Protein AF-A0A2D1QG29-F1 (afdb_monomer_lite)

Organism: NCBI:txid1324960

Radius of gyration: 23.55 Å; chains: 1; bounding box: 42×26×68 Å

Secondary structure (DSSP, 8-state):
-PPPTTS-SEEE----S-SHHHHHHHHHHHHHHHHHHHHHSTT-TT--PPPHHHH--GGGSSS--EEEPPHHHHHHHHHHHS--TT--HHHHHHHHHHHHHHHHT-

Structure (mmCIF, N/CA/C/O backbone):
data_AF-A0A2D1QG29-F1
#
_entry.id   AF-A0A2D1QG29-F1
#
loop_
_atom_site.group_PDB
_atom_site.id
_atom_site.type_symbol
_atom_site.label_atom_id
_atom_site.label_alt_id
_atom_site.label_comp_id
_atom_site.label_asym_id
_atom_site.label_entity_id
_atom_site.label_seq_id
_atom_site.pdbx_PDB_ins_code
_atom_site.Cartn_x
_atom_site.Cartn_y
_atom_site.Cartn_z
_atom_site.occupancy
_atom_site.B_iso_or_equiv
_atom_site.auth_seq_id
_atom_site.auth_comp_id
_atom_site.auth_asym_id
_atom_site.auth_atom_id
_atom_site.pdbx_PDB_model_num
ATOM 1 N N . MET A 1 1 ? 6.724 4.896 19.944 1.00 35.44 1 MET A N 1
ATOM 2 C CA . MET A 1 1 ? 5.938 5.469 18.823 1.00 35.44 1 MET A CA 1
ATOM 3 C C . MET A 1 1 ? 4.455 5.187 19.042 1.00 35.44 1 MET A C 1
ATOM 5 O O . MET A 1 1 ? 4.017 4.064 18.814 1.00 35.44 1 MET A O 1
ATOM 9 N N . SER A 1 2 ? 3.679 6.159 19.530 1.00 39.72 2 SER A N 1
ATOM 10 C CA . SER A 1 2 ? 2.227 5.988 19.657 1.00 39.72 2 SER A CA 1
ATOM 11 C C . SER A 1 2 ? 1.596 5.987 18.260 1.00 39.72 2 SER A C 1
ATOM 13 O O . SER A 1 2 ? 1.854 6.856 17.427 1.00 39.72 2 SER A O 1
ATOM 15 N N . ARG A 1 3 ? 0.813 4.951 17.945 1.00 52.50 3 ARG A N 1
ATOM 16 C CA . ARG A 1 3 ? 0.109 4.873 16.662 1.00 52.50 3 ARG A CA 1
ATOM 17 C C . ARG A 1 3 ? -0.992 5.936 16.647 1.00 52.50 3 ARG A C 1
ATOM 19 O O . ARG A 1 3 ? -1.805 5.998 17.564 1.00 52.50 3 ARG A O 1
ATOM 26 N N . SER A 1 4 ? -1.010 6.774 15.611 1.00 60.97 4 SER A N 1
ATOM 27 C CA . SER A 1 4 ? -2.069 7.768 15.406 1.00 60.97 4 SER A CA 1
ATOM 28 C C . SER A 1 4 ? -3.444 7.094 15.387 1.00 60.97 4 SER A C 1
ATOM 30 O O . SER A 1 4 ? -3.683 6.210 14.564 1.00 60.97 4 SER A O 1
ATOM 32 N N . ARG A 1 5 ? -4.361 7.573 16.240 1.00 62.81 5 ARG A N 1
ATOM 33 C CA . ARG A 1 5 ? -5.746 7.075 16.383 1.00 62.81 5 ARG A CA 1
ATOM 34 C C . ARG A 1 5 ? -6.601 7.228 15.114 1.00 62.81 5 ARG A C 1
ATOM 36 O O . ARG A 1 5 ? -7.722 6.739 15.057 1.00 62.81 5 ARG A O 1
ATOM 43 N N . ARG A 1 6 ? -6.095 7.943 14.100 1.00 67.12 6 ARG A N 1
ATOM 44 C CA . ARG A 1 6 ? -6.803 8.234 12.841 1.00 67.12 6 ARG A CA 1
ATOM 45 C C . ARG A 1 6 ? -6.489 7.245 11.717 1.00 67.12 6 ARG A C 1
ATOM 47 O O . ARG A 1 6 ? -7.203 7.245 10.716 1.00 67.12 6 ARG A O 1
ATOM 54 N N . LYS A 1 7 ? -5.422 6.446 11.833 1.00 74.94 7 LYS A N 1
ATOM 55 C CA . LYS A 1 7 ? -5.001 5.554 10.744 1.00 74.94 7 LYS A CA 1
ATOM 56 C C . LYS A 1 7 ? -5.897 4.305 10.683 1.00 74.94 7 LYS A C 1
ATOM 58 O O . LYS A 1 7 ? -6.218 3.752 11.733 1.00 74.94 7 LYS A O 1
ATOM 63 N N . PRO A 1 8 ? -6.306 3.858 9.482 1.00 80.06 8 PRO A N 1
ATOM 64 C CA . PRO A 1 8 ? -7.008 2.588 9.325 1.00 80.06 8 PRO A CA 1
ATOM 65 C C . PRO A 1 8 ? -6.109 1.415 9.762 1.00 80.06 8 PRO A C 1
ATOM 67 O O . PRO A 1 8 ? -4.886 1.511 9.610 1.00 80.06 8 PRO A O 1
ATOM 70 N N . PRO A 1 9 ? -6.685 0.319 10.293 1.00 86.44 9 PRO A N 1
ATOM 71 C CA . PRO A 1 9 ? -5.964 -0.865 10.755 1.00 86.44 9 PRO A CA 1
ATOM 72 C C . PRO A 1 9 ? -5.460 -1.700 9.568 1.00 86.44 9 PRO A C 1
ATOM 74 O O . PRO A 1 9 ? -5.897 -2.830 9.345 1.00 86.44 9 PRO A O 1
ATOM 77 N N . MET A 1 10 ? -4.503 -1.139 8.836 1.00 86.44 10 MET A N 1
ATOM 78 C CA . MET A 1 10 ? -3.754 -1.814 7.788 1.00 86.44 10 MET A CA 1
ATOM 79 C C . MET A 1 10 ? -2.280 -1.942 8.174 1.00 86.44 10 MET A C 1
ATOM 81 O O . MET A 1 10 ? -1.732 -1.101 8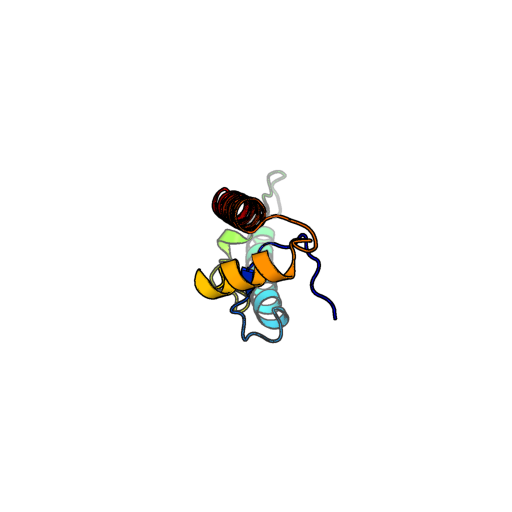.895 1.00 86.44 10 MET A O 1
ATOM 85 N N . PHE A 1 11 ? -1.630 -2.974 7.654 1.00 83.31 11 PHE A N 1
ATOM 86 C CA . PHE A 1 11 ? -0.189 -3.180 7.734 1.00 83.31 11 PHE A CA 1
ATOM 87 C C . PHE A 1 11 ? 0.362 -3.527 6.349 1.00 83.31 11 PHE A C 1
ATOM 89 O O . PHE A 1 11 ? -0.377 -3.992 5.488 1.00 83.31 11 PHE A O 1
ATOM 96 N N . GLY A 1 12 ? 1.641 -3.239 6.114 1.00 80.06 12 GLY A N 1
ATOM 97 C CA . GLY A 1 12 ? 2.324 -3.675 4.895 1.00 80.06 12 GLY A CA 1
ATOM 98 C C . GLY A 1 12 ? 2.848 -5.098 5.061 1.00 80.06 12 GLY A C 1
ATOM 99 O O . GLY A 1 12 ? 3.298 -5.438 6.156 1.00 80.06 12 GLY A O 1
ATOM 100 N N . TYR A 1 13 ? 2.798 -5.903 4.000 1.00 72.25 13 TYR A N 1
ATOM 101 C CA . TYR A 1 13 ? 3.427 -7.230 3.982 1.00 72.25 13 TYR A CA 1
ATOM 102 C C . TYR A 1 13 ? 4.920 -7.188 3.687 1.00 72.25 13 TYR A C 1
ATOM 104 O O . TYR A 1 13 ? 5.616 -8.143 4.015 1.00 72.25 13 TYR A O 1
ATOM 112 N N . THR A 1 14 ? 5.391 -6.101 3.070 1.00 72.19 14 THR A N 1
ATOM 113 C CA . THR A 1 14 ? 6.748 -6.011 2.539 1.00 72.19 14 THR A CA 1
ATOM 114 C C . THR A 1 14 ? 7.811 -6.447 3.548 1.00 72.19 14 THR A C 1
ATOM 116 O O . THR A 1 14 ? 8.074 -5.776 4.547 1.00 72.19 14 THR A O 1
ATOM 119 N N . THR A 1 15 ? 8.461 -7.565 3.240 1.00 73.31 15 THR A N 1
ATOM 120 C CA . THR A 1 15 ? 9.735 -7.978 3.839 1.00 73.31 15 THR A CA 1
ATOM 121 C C . THR A 1 15 ? 10.910 -7.267 3.174 1.00 73.31 15 THR A C 1
ATOM 123 O O . THR A 1 15 ? 12.019 -7.285 3.707 1.00 73.31 15 THR A O 1
ATOM 126 N N . ALA A 1 16 ? 10.671 -6.610 2.034 1.00 77.31 16 ALA A N 1
ATOM 127 C CA . ALA A 1 16 ? 11.669 -5.842 1.318 1.00 77.31 16 ALA A CA 1
ATOM 128 C C . ALA A 1 16 ? 12.168 -4.680 2.178 1.00 77.31 16 ALA A C 1
ATOM 130 O O . ALA A 1 16 ? 11.401 -3.822 2.633 1.00 77.31 16 ALA A O 1
ATOM 131 N N . THR A 1 17 ? 13.480 -4.634 2.373 1.00 80.94 17 THR A N 1
ATOM 132 C CA . THR A 1 17 ? 14.152 -3.550 3.094 1.00 80.94 17 THR A CA 1
ATOM 133 C C . THR A 1 17 ? 14.191 -2.267 2.260 1.00 80.94 17 THR A C 1
ATOM 135 O O . THR A 1 17 ? 14.206 -1.166 2.814 1.00 80.94 17 THR A O 1
ATOM 138 N N . SER A 1 18 ? 14.151 -2.378 0.926 1.00 82.81 18 SER A N 1
ATOM 139 C CA . SER A 1 18 ? 14.250 -1.256 -0.008 1.00 82.81 18 SER A CA 1
ATOM 140 C C . SER A 1 18 ? 13.606 -1.564 -1.367 1.00 82.81 18 SER A C 1
ATOM 142 O O . SER A 1 18 ? 13.544 -2.712 -1.770 1.00 82.81 18 SER A O 1
ATOM 144 N N . GLU A 1 19 ? 13.178 -0.516 -2.079 1.00 85.06 19 GLU A N 1
ATOM 145 C CA . GLU A 1 19 ? 12.771 -0.552 -3.506 1.00 85.06 19 GLU A CA 1
ATOM 146 C C . GLU A 1 19 ? 13.914 -0.122 -4.443 1.00 85.06 19 GLU A C 1
ATOM 148 O O . GLU A 1 19 ? 13.712 0.075 -5.641 1.00 85.06 19 GLU A O 1
ATOM 153 N N . ALA A 1 20 ? 15.103 0.155 -3.899 1.00 87.88 20 ALA A N 1
ATOM 154 C CA . ALA A 1 20 ? 16.179 0.777 -4.667 1.00 87.88 20 ALA A CA 1
ATOM 155 C C . ALA A 1 20 ? 16.594 -0.079 -5.871 1.00 87.88 20 ALA A C 1
ATOM 157 O O . ALA A 1 20 ? 16.824 0.466 -6.950 1.00 87.88 20 ALA A O 1
ATOM 158 N N . GLU A 1 21 ? 16.647 -1.399 -5.696 1.00 88.19 21 GLU A N 1
ATOM 159 C CA . GLU A 1 21 ? 17.038 -2.328 -6.753 1.00 88.19 21 GLU A CA 1
ATOM 160 C C . GLU A 1 21 ? 15.968 -2.433 -7.847 1.00 88.19 21 GLU A C 1
ATOM 162 O O . GLU A 1 21 ? 16.283 -2.249 -9.023 1.00 88.19 21 GLU A O 1
ATOM 167 N N . ASP A 1 22 ? 14.696 -2.583 -7.475 1.00 88.25 22 ASP A N 1
ATOM 168 C CA . ASP A 1 22 ? 13.577 -2.602 -8.426 1.00 88.25 22 ASP A CA 1
ATOM 169 C C . ASP A 1 22 ? 13.517 -1.324 -9.263 1.00 88.25 22 ASP A C 1
ATOM 171 O O . ASP A 1 22 ? 13.403 -1.365 -10.493 1.00 88.25 22 ASP A O 1
ATOM 175 N N . LYS A 1 23 ? 13.680 -0.164 -8.612 1.00 88.00 23 LYS A N 1
ATOM 176 C CA . LYS A 1 23 ? 13.739 1.136 -9.296 1.00 88.00 23 LYS A CA 1
ATOM 177 C C . LYS A 1 23 ? 14.960 1.248 -10.197 1.00 88.00 23 LYS A C 1
ATOM 179 O O . LYS A 1 23 ? 14.859 1.805 -11.290 1.00 88.00 23 LYS A O 1
ATOM 184 N N . ARG A 1 24 ? 16.110 0.709 -9.783 1.00 91.94 24 ARG A N 1
ATOM 185 C CA . ARG A 1 24 ? 17.328 0.678 -10.603 1.00 91.94 24 ARG A CA 1
ATOM 186 C C . ARG A 1 24 ? 17.116 -0.153 -11.866 1.00 91.94 24 ARG A C 1
ATOM 188 O O . ARG A 1 24 ? 17.453 0.318 -12.956 1.00 91.94 24 ARG A O 1
ATOM 195 N N . ILE A 1 25 ? 16.544 -1.351 -11.736 1.00 90.81 25 ILE A N 1
ATOM 196 C CA . ILE A 1 25 ? 16.231 -2.248 -12.857 1.00 90.81 25 ILE A CA 1
ATOM 197 C C . ILE A 1 25 ? 15.225 -1.582 -13.798 1.00 90.81 25 ILE A C 1
ATOM 199 O O . ILE A 1 25 ? 15.471 -1.517 -15.006 1.00 90.81 25 ILE A O 1
ATOM 203 N N . TRP A 1 26 ? 14.137 -1.029 -13.257 1.00 90.38 26 TRP A N 1
ATOM 204 C CA . TRP A 1 26 ? 13.133 -0.315 -14.042 1.00 90.38 26 TRP A CA 1
ATOM 205 C C . TRP A 1 26 ? 13.743 0.869 -14.808 1.00 90.38 26 TRP A C 1
ATOM 207 O O . TRP A 1 26 ? 13.645 0.915 -16.037 1.00 90.38 26 TRP A O 1
ATOM 217 N N . HIS A 1 27 ? 14.447 1.781 -14.131 1.00 92.06 27 HIS A N 1
ATOM 218 C CA . HIS A 1 27 ? 15.081 2.930 -14.785 1.00 92.06 27 HIS A CA 1
ATOM 219 C C . HIS A 1 27 ? 16.133 2.513 -15.821 1.00 92.06 27 HIS A C 1
ATOM 221 O O . HIS A 1 27 ? 16.358 3.234 -16.796 1.00 92.06 27 HIS A O 1
ATOM 227 N N . LYS A 1 28 ? 16.812 1.373 -15.627 1.00 93.81 28 LYS A N 1
ATOM 228 C CA . LYS A 1 28 ? 17.749 0.825 -16.618 1.00 93.81 28 LYS A CA 1
ATOM 229 C C . LYS A 1 28 ? 17.012 0.394 -17.889 1.00 93.81 28 LYS A C 1
ATOM 231 O O . LYS A 1 28 ? 17.449 0.772 -18.974 1.00 93.81 28 LYS A O 1
ATOM 236 N N . ARG A 1 29 ? 15.907 -0.352 -17.759 1.00 92.31 29 ARG A N 1
ATOM 237 C CA . ARG A 1 29 ? 15.076 -0.800 -18.895 1.00 92.31 29 ARG A CA 1
ATOM 238 C C . ARG A 1 29 ? 14.479 0.383 -19.650 1.00 92.31 29 ARG A C 1
ATOM 240 O O . ARG A 1 29 ? 14.645 0.478 -20.861 1.00 92.31 29 ARG A O 1
ATOM 247 N N . TRP A 1 30 ? 13.899 1.331 -18.917 1.00 93.31 30 TRP A N 1
ATOM 248 C CA . TRP A 1 30 ? 13.308 2.541 -19.483 1.00 93.31 30 TRP A CA 1
ATOM 249 C C . TRP A 1 30 ? 14.312 3.355 -20.306 1.00 93.31 30 TRP A C 1
ATOM 251 O O . TRP A 1 30 ? 14.072 3.639 -21.476 1.00 93.31 30 TRP A O 1
ATOM 261 N N . ARG A 1 31 ? 15.499 3.635 -19.749 1.00 91.75 31 ARG A N 1
ATOM 262 C CA . ARG A 1 31 ? 16.560 4.355 -20.474 1.00 91.75 31 ARG A CA 1
ATOM 263 C C . ARG A 1 31 ? 17.127 3.582 -21.663 1.00 91.75 31 ARG A C 1
ATOM 265 O O . ARG A 1 31 ? 17.648 4.200 -22.585 1.00 91.75 31 ARG A O 1
ATOM 272 N N . ALA A 1 32 ? 17.129 2.251 -21.633 1.00 91.25 32 ALA A N 1
ATOM 273 C CA . ALA A 1 32 ? 17.575 1.457 -22.777 1.00 91.25 32 ALA A CA 1
ATOM 274 C C . ALA A 1 32 ? 16.592 1.590 -23.948 1.00 91.25 32 ALA A C 1
ATOM 276 O O . ALA A 1 32 ? 17.015 1.873 -25.064 1.00 91.25 32 ALA A O 1
ATOM 277 N N . GLN A 1 33 ? 15.293 1.472 -23.673 1.00 88.94 33 GLN A N 1
ATOM 278 C CA . GLN A 1 33 ? 14.264 1.540 -24.706 1.00 88.94 33 GLN A CA 1
ATOM 279 C C . GLN A 1 33 ? 14.071 2.967 -25.244 1.00 88.94 33 GLN A C 1
ATOM 281 O O . GLN A 1 33 ? 13.967 3.142 -26.454 1.00 88.94 33 GLN A O 1
ATOM 286 N N . LEU A 1 34 ? 14.144 3.987 -24.378 1.00 88.94 34 LEU A N 1
ATOM 287 C CA . LEU A 1 34 ? 14.145 5.393 -24.802 1.00 88.94 34 LEU A CA 1
ATOM 288 C C . LEU A 1 34 ? 15.317 5.722 -25.729 1.00 88.94 34 LEU A C 1
ATOM 290 O O . LEU A 1 34 ? 15.134 6.425 -26.712 1.00 88.94 34 LEU A O 1
ATOM 294 N N . ARG A 1 35 ? 16.520 5.207 -25.438 1.00 88.88 35 ARG A N 1
ATOM 295 C CA . ARG A 1 35 ? 17.679 5.401 -26.322 1.00 88.88 35 ARG A CA 1
ATOM 296 C C . ARG A 1 35 ? 17.461 4.767 -27.693 1.00 88.88 35 ARG A C 1
ATOM 298 O O . ARG A 1 35 ? 17.818 5.388 -28.683 1.00 88.88 35 ARG A O 1
ATOM 305 N N . GLY A 1 36 ? 16.860 3.576 -27.736 1.00 85.75 36 GLY A N 1
ATOM 306 C CA . GLY A 1 36 ? 16.504 2.909 -28.989 1.00 85.75 36 GLY A CA 1
ATOM 307 C C . GLY A 1 36 ? 15.498 3.711 -29.817 1.00 85.75 36 GLY A C 1
ATOM 308 O O . GLY A 1 36 ? 15.731 3.936 -31.001 1.00 85.75 36 GLY A O 1
ATOM 309 N N . GLN A 1 37 ? 14.429 4.208 -29.188 1.00 84.56 37 GLN A N 1
ATOM 310 C CA . GLN A 1 37 ? 13.464 5.083 -29.864 1.00 84.56 37 GLN A CA 1
ATOM 311 C C . GLN A 1 37 ? 14.113 6.369 -30.361 1.00 84.56 37 GLN A C 1
ATOM 313 O O . GLN A 1 37 ? 13.964 6.711 -31.524 1.00 84.56 37 GLN A O 1
ATOM 318 N N . LEU A 1 38 ? 14.903 7.042 -29.522 1.00 83.81 38 LEU A N 1
ATOM 319 C CA . LEU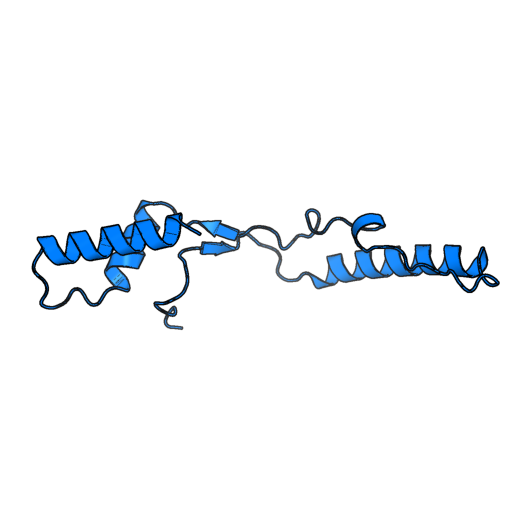 A 1 38 ? 15.548 8.291 -29.914 1.00 83.81 38 LEU A CA 1
ATOM 320 C C . LEU A 1 38 ? 16.552 8.091 -31.057 1.00 83.81 38 LEU A C 1
ATOM 322 O O . LEU A 1 38 ? 16.716 8.984 -31.874 1.00 83.81 38 LEU A O 1
ATOM 326 N N . SER A 1 39 ? 17.210 6.929 -31.141 1.00 81.69 39 SER A N 1
ATOM 327 C CA . SER A 1 39 ? 18.082 6.609 -32.277 1.00 81.69 39 SER A CA 1
ATOM 328 C C . SER A 1 39 ? 17.327 6.316 -33.577 1.00 81.69 39 SER A C 1
ATOM 330 O O . SER A 1 39 ? 17.911 6.478 -34.643 1.00 81.69 39 SER A O 1
ATOM 332 N N . HIS A 1 40 ? 16.063 5.888 -33.499 1.00 73.19 40 HIS A N 1
ATOM 333 C CA . HIS A 1 40 ? 15.238 5.557 -34.664 1.00 73.19 40 HIS A CA 1
ATOM 334 C C . HIS A 1 40 ? 14.380 6.735 -35.145 1.00 73.19 40 HIS A C 1
ATOM 336 O O . HIS A 1 40 ? 14.316 6.981 -36.345 1.00 73.19 40 HIS A O 1
ATOM 342 N N . ASP A 1 41 ? 13.787 7.485 -34.215 1.00 68.31 41 ASP A N 1
ATOM 343 C CA . ASP A 1 41 ? 12.748 8.494 -34.465 1.00 68.31 41 ASP A CA 1
ATOM 344 C C . ASP A 1 41 ? 13.261 9.934 -34.266 1.00 68.31 41 ASP A C 1
ATOM 346 O O . ASP A 1 41 ? 12.483 10.856 -34.035 1.00 68.31 41 ASP A O 1
ATOM 350 N N . ALA A 1 42 ? 14.582 10.149 -34.346 1.00 60.62 42 ALA A N 1
ATOM 351 C CA . ALA A 1 42 ? 15.283 11.399 -34.001 1.00 60.62 42 ALA A CA 1
ATOM 352 C C . ALA A 1 42 ? 14.805 12.680 -34.728 1.00 60.62 42 ALA A C 1
ATOM 354 O O . ALA A 1 42 ? 15.344 13.756 -34.482 1.00 60.62 42 ALA A O 1
ATOM 355 N N . THR A 1 43 ? 13.858 12.574 -35.660 1.00 61.19 43 THR A N 1
ATOM 356 C CA . THR A 1 43 ? 13.463 13.628 -36.607 1.00 61.19 43 THR A CA 1
ATOM 357 C C . THR A 1 43 ? 11.990 14.034 -36.534 1.00 61.19 43 THR A C 1
ATOM 359 O O . THR A 1 43 ? 11.580 14.901 -37.301 1.00 61.19 43 THR A O 1
ATOM 362 N N . THR A 1 44 ? 11.190 13.466 -35.627 1.00 62.62 44 THR A N 1
ATOM 363 C CA . THR A 1 44 ? 9.745 13.741 -35.565 1.00 62.62 44 THR A CA 1
ATOM 364 C C . THR A 1 44 ? 9.376 14.505 -34.290 1.00 62.62 44 THR A C 1
ATOM 366 O O . THR A 1 44 ? 9.655 14.042 -33.186 1.00 62.62 44 THR A O 1
ATOM 369 N N . ASP A 1 45 ? 8.714 15.660 -34.440 1.00 70.75 45 ASP A N 1
ATOM 370 C CA . ASP A 1 45 ? 8.197 16.493 -33.331 1.00 70.75 45 ASP A CA 1
ATOM 371 C C . ASP A 1 45 ? 7.155 15.762 -32.449 1.00 70.75 45 ASP A C 1
ATOM 373 O O . ASP A 1 45 ? 6.879 16.183 -31.327 1.00 70.75 45 ASP A O 1
ATOM 377 N N . ASP A 1 46 ? 6.630 14.622 -32.907 1.00 72.31 46 ASP A N 1
ATOM 378 C CA . ASP A 1 46 ? 5.648 13.778 -32.211 1.00 72.31 46 ASP A CA 1
ATOM 379 C C . ASP A 1 46 ? 6.281 12.710 -31.293 1.00 72.31 46 ASP A C 1
ATOM 381 O O . ASP A 1 46 ? 5.721 11.628 -31.088 1.00 72.31 46 ASP A O 1
ATOM 385 N N . PHE A 1 47 ? 7.465 12.970 -30.730 1.00 75.44 47 PHE A N 1
ATOM 386 C CA . PHE A 1 47 ? 8.094 12.028 -29.804 1.00 75.44 47 PHE A CA 1
ATOM 387 C C . PHE A 1 47 ? 7.243 11.833 -28.537 1.00 75.44 47 PHE A C 1
ATOM 389 O O . PHE A 1 47 ? 7.110 12.729 -27.699 1.00 75.44 47 PHE A O 1
ATOM 396 N N . LEU A 1 48 ? 6.723 10.617 -28.352 1.00 80.44 48 LEU A N 1
ATOM 397 C CA . LEU A 1 48 ? 6.000 10.220 -27.146 1.00 80.44 48 LEU A CA 1
ATOM 398 C C . LEU A 1 48 ? 6.883 9.327 -26.261 1.00 80.44 48 LEU A C 1
ATOM 400 O O . LEU A 1 48 ? 7.256 8.225 -26.675 1.00 80.44 48 LEU A O 1
ATOM 404 N N . PRO A 1 49 ? 7.201 9.745 -25.021 1.00 79.19 49 PRO A N 1
ATOM 405 C CA . PRO A 1 49 ? 8.022 8.942 -24.131 1.00 79.19 49 PRO A CA 1
ATOM 406 C C . PRO A 1 49 ? 7.310 7.646 -23.732 1.00 79.19 49 PRO A C 1
ATOM 408 O O . PRO A 1 49 ? 6.112 7.620 -23.445 1.00 79.19 49 PRO A O 1
ATOM 411 N N . ILE A 1 50 ? 8.085 6.565 -23.640 1.00 85.50 50 ILE A N 1
ATOM 412 C CA . ILE A 1 50 ? 7.580 5.248 -23.240 1.00 85.50 50 ILE A CA 1
ATOM 413 C C . ILE A 1 50 ? 6.992 5.318 -21.834 1.00 85.50 50 ILE A C 1
ATOM 415 O O . ILE A 1 50 ? 7.663 5.724 -20.878 1.00 85.50 50 ILE A O 1
ATOM 419 N N . LEU A 1 51 ? 5.751 4.850 -21.709 1.00 86.69 51 LEU A N 1
ATOM 420 C CA . LEU A 1 51 ? 5.068 4.717 -20.430 1.00 86.69 51 LEU A CA 1
ATOM 421 C C . LEU A 1 51 ? 5.787 3.713 -19.524 1.00 86.69 51 LEU A C 1
ATOM 423 O O . LEU A 1 51 ? 6.261 2.665 -19.960 1.00 86.69 51 LEU A O 1
ATOM 427 N N . GLN A 1 52 ? 5.798 3.990 -18.222 1.00 81.56 52 GLN A N 1
ATOM 428 C CA . GLN A 1 52 ? 6.401 3.114 -17.213 1.00 81.56 52 GLN A CA 1
ATOM 429 C C . GLN A 1 52 ? 5.881 1.668 -17.285 1.00 81.56 52 GLN A C 1
ATOM 431 O O . GLN A 1 52 ? 6.665 0.725 -17.169 1.00 81.56 52 GLN A O 1
ATOM 436 N N . CYS A 1 53 ? 4.577 1.491 -17.501 1.00 84.62 53 CYS A N 1
ATOM 437 C CA . CYS A 1 53 ? 3.933 0.180 -17.577 1.00 84.62 53 CYS A CA 1
ATOM 438 C C . CYS A 1 53 ? 4.372 -0.660 -18.787 1.00 84.62 53 CYS A C 1
ATOM 440 O O . CYS A 1 53 ? 4.215 -1.876 -18.757 1.00 84.62 53 CYS A O 1
ATOM 442 N N . ALA A 1 54 ? 4.963 -0.044 -19.816 1.00 85.38 54 ALA A N 1
ATOM 443 C CA . ALA A 1 54 ? 5.493 -0.761 -20.973 1.00 85.38 54 ALA A CA 1
ATOM 444 C C . ALA A 1 54 ? 6.840 -1.454 -20.684 1.00 85.38 54 ALA A C 1
ATOM 446 O O . ALA A 1 54 ? 7.201 -2.401 -21.375 1.00 85.38 54 ALA A O 1
ATOM 447 N N . VAL A 1 55 ? 7.580 -1.008 -19.658 1.00 86.12 55 VAL A N 1
ATOM 448 C CA . VAL A 1 55 ? 8.922 -1.526 -19.301 1.00 86.12 55 VAL A CA 1
ATOM 449 C C . VAL A 1 55 ? 8.967 -2.284 -17.979 1.00 86.12 55 VAL A C 1
ATOM 451 O O . VAL A 1 55 ? 9.884 -3.078 -17.734 1.00 86.12 55 VAL A O 1
ATOM 454 N N . SER A 1 56 ? 8.008 -2.025 -17.096 1.00 86.00 56 SER A N 1
ATOM 455 C CA . SER A 1 56 ? 7.902 -2.694 -15.804 1.00 86.00 56 SER A CA 1
ATOM 456 C C . SER A 1 56 ? 6.485 -2.614 -15.257 1.00 86.00 56 SER A C 1
ATOM 458 O O . SER A 1 56 ? 5.821 -1.591 -15.405 1.00 86.00 56 SER A O 1
ATOM 460 N N . SER A 1 57 ? 6.072 -3.646 -14.530 1.00 85.38 57 SER A N 1
ATOM 461 C CA . SER A 1 57 ? 4.856 -3.613 -13.724 1.00 85.38 57 SER A CA 1
ATOM 462 C C . SER A 1 57 ? 5.184 -3.203 -12.283 1.00 85.38 57 SER A C 1
ATOM 464 O O . SER A 1 57 ? 6.066 -3.823 -11.685 1.00 85.38 57 SER A O 1
ATOM 466 N N . PRO A 1 58 ? 4.475 -2.222 -11.691 1.00 78.00 58 PRO A N 1
ATOM 467 C CA . PRO A 1 58 ? 4.566 -1.926 -10.258 1.00 78.00 58 PRO A CA 1
ATOM 468 C C . PRO A 1 58 ? 4.236 -3.134 -9.370 1.00 78.00 58 PRO A C 1
ATOM 470 O O . PRO A 1 58 ? 4.793 -3.262 -8.289 1.00 78.00 58 PRO A O 1
ATOM 473 N N . TRP A 1 59 ? 3.392 -4.050 -9.857 1.00 78.44 59 TRP A N 1
ATOM 474 C CA . TRP A 1 59 ? 3.013 -5.287 -9.163 1.00 78.44 59 TRP A CA 1
ATOM 475 C C . TRP A 1 59 ? 4.139 -6.329 -9.085 1.00 78.44 59 TRP A C 1
ATOM 477 O O . TRP A 1 59 ? 3.996 -7.330 -8.396 1.00 78.44 59 TRP A O 1
ATOM 487 N N . ASN A 1 60 ? 5.247 -6.111 -9.800 1.00 77.12 60 ASN A N 1
ATOM 488 C CA . ASN A 1 60 ? 6.419 -6.988 -9.769 1.00 77.12 60 ASN A CA 1
ATOM 489 C C . ASN A 1 60 ? 7.531 -6.445 -8.854 1.00 77.12 60 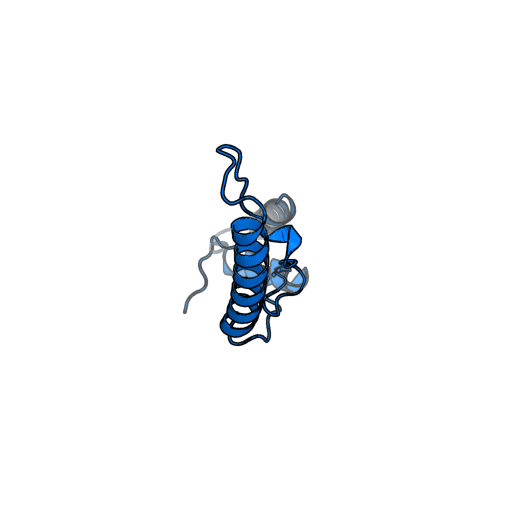ASN A C 1
ATOM 491 O O . ASN A 1 60 ? 8.642 -6.964 -8.905 1.00 77.12 60 ASN A O 1
ATOM 495 N N . MET A 1 61 ? 7.281 -5.367 -8.101 1.00 82.75 61 MET A N 1
ATOM 496 C CA . MET A 1 61 ? 8.250 -4.802 -7.157 1.00 82.75 61 MET A CA 1
ATOM 497 C C . MET A 1 61 ? 8.113 -5.472 -5.787 1.00 82.75 61 MET A C 1
ATOM 499 O O . MET A 1 61 ? 7.008 -5.800 -5.358 1.00 82.75 61 MET A O 1
ATOM 503 N N . ASP A 1 62 ? 9.227 -5.620 -5.072 1.00 77.50 62 ASP A N 1
ATOM 504 C CA . ASP A 1 62 ? 9.281 -6.352 -3.801 1.00 77.50 62 ASP A CA 1
ATOM 505 C C . ASP A 1 62 ? 8.503 -5.645 -2.678 1.00 77.50 62 ASP A C 1
ATOM 507 O O . ASP A 1 62 ? 7.993 -6.280 -1.747 1.00 77.50 62 ASP A O 1
ATOM 511 N N . LYS A 1 63 ? 8.383 -4.312 -2.753 1.00 74.75 63 LYS A N 1
ATOM 512 C CA . LYS A 1 63 ? 7.449 -3.566 -1.904 1.00 74.75 63 LYS A CA 1
ATOM 513 C C . LYS A 1 63 ? 6.054 -3.624 -2.503 1.00 74.75 63 LYS A C 1
ATOM 515 O O . LYS A 1 63 ? 5.600 -2.669 -3.127 1.00 74.75 63 LYS A O 1
ATOM 520 N N . ASP A 1 64 ? 5.346 -4.704 -2.211 1.00 70.94 64 ASP A N 1
ATOM 521 C CA . ASP A 1 64 ? 3.917 -4.777 -2.490 1.00 70.94 64 ASP A CA 1
ATOM 522 C C . ASP A 1 64 ? 3.073 -5.062 -1.237 1.00 70.94 64 ASP A C 1
ATOM 524 O O . ASP A 1 64 ? 3.530 -5.585 -0.213 1.00 70.94 64 ASP A O 1
ATOM 528 N N . GLY A 1 65 ? 1.807 -4.661 -1.339 1.00 72.31 65 GLY A N 1
ATOM 529 C CA . GLY A 1 65 ? 0.704 -5.107 -0.513 1.00 72.31 65 GLY A CA 1
ATOM 530 C C . GLY A 1 65 ? 0.540 -4.356 0.802 1.00 72.31 65 GLY A C 1
ATOM 531 O O . GLY A 1 65 ? 1.378 -4.399 1.708 1.00 72.31 65 GLY A O 1
ATOM 532 N N . LYS A 1 66 ? -0.633 -3.740 0.963 1.00 78.50 66 LYS A N 1
ATOM 533 C CA . LYS A 1 66 ? -1.210 -3.486 2.285 1.00 78.50 66 LYS A CA 1
ATOM 534 C C . LYS A 1 66 ? -2.306 -4.502 2.525 1.00 78.50 66 LYS A C 1
ATOM 536 O O . LYS A 1 66 ? -3.120 -4.745 1.642 1.00 78.50 66 LYS A O 1
ATOM 541 N N . SER A 1 67 ? -2.366 -5.000 3.747 1.00 83.25 67 SER A N 1
ATOM 542 C CA . SER A 1 67 ? -3.481 -5.805 4.204 1.00 83.25 67 SER A CA 1
ATOM 543 C C . SER A 1 67 ? -4.153 -5.229 5.413 1.00 83.25 67 SER A C 1
ATOM 545 O O . SER A 1 67 ? -3.554 -4.539 6.238 1.00 83.25 67 SER A O 1
ATOM 547 N N . TRP A 1 68 ? -5.420 -5.584 5.532 1.00 86.38 68 TRP A N 1
ATOM 548 C CA . TRP A 1 68 ? -6.189 -5.361 6.733 1.00 86.38 68 TRP A CA 1
ATOM 549 C C . TRP A 1 68 ? -5.725 -6.310 7.833 1.00 86.38 68 TRP A C 1
ATOM 551 O O . TRP A 1 68 ? -5.512 -7.500 7.607 1.00 86.38 68 TRP A O 1
ATOM 561 N N . PHE A 1 69 ? -5.614 -5.796 9.057 1.00 88.56 69 PHE A N 1
ATOM 562 C CA . PHE A 1 69 ? -5.499 -6.665 10.227 1.00 88.56 69 PHE A CA 1
ATOM 563 C C . PHE A 1 69 ? -6.710 -7.601 10.321 1.00 88.56 69 PHE A C 1
ATOM 565 O O . PHE A 1 69 ? -7.790 -7.279 9.821 1.00 88.56 69 PHE A O 1
ATOM 572 N N . SER A 1 70 ? -6.565 -8.736 11.010 1.00 90.50 70 SER A N 1
ATOM 573 C CA . SER A 1 70 ? -7.693 -9.655 11.206 1.00 90.50 70 SER A CA 1
ATOM 574 C C . SER A 1 70 ? -8.868 -8.952 11.908 1.00 90.50 70 SER A C 1
ATOM 576 O O . SER A 1 70 ? -8.638 -8.041 12.712 1.00 90.50 70 SER A O 1
ATOM 578 N N . PRO A 1 71 ? -10.132 -9.366 11.691 1.00 89.62 71 PRO A N 1
ATOM 579 C CA . PRO A 1 71 ? -11.292 -8.720 12.317 1.00 89.62 71 PRO A CA 1
ATOM 580 C C . PRO A 1 71 ? -11.174 -8.576 13.844 1.00 89.62 71 PRO A C 1
ATOM 582 O O . PRO A 1 71 ? -11.555 -7.552 14.411 1.00 89.62 71 PRO A O 1
ATOM 585 N N . ARG A 1 72 ? -10.562 -9.565 14.511 1.00 91.25 72 ARG A N 1
ATOM 586 C CA . ARG A 1 72 ? -10.270 -9.530 15.952 1.00 91.25 72 ARG A CA 1
ATOM 587 C C . ARG A 1 72 ? -9.295 -8.407 16.320 1.00 91.25 72 ARG A C 1
ATOM 589 O O . ARG A 1 72 ? -9.516 -7.684 17.288 1.00 91.25 72 ARG A O 1
ATOM 596 N N . GLN A 1 73 ? -8.224 -8.245 15.547 1.00 89.50 73 GLN A N 1
ATOM 597 C CA . GLN A 1 73 ? -7.237 -7.182 15.751 1.00 89.50 73 GLN A CA 1
ATOM 598 C C . GLN A 1 73 ? -7.800 -5.797 15.418 1.00 89.50 73 GLN A C 1
ATOM 600 O O . GLN A 1 73 ? -7.458 -4.834 16.104 1.00 89.50 73 GLN A O 1
ATOM 605 N N . GLN A 1 74 ? -8.674 -5.688 14.412 1.00 89.56 74 GLN A N 1
ATOM 606 C CA . GLN A 1 74 ? -9.387 -4.444 14.111 1.00 89.56 74 GLN A CA 1
ATOM 607 C C . GLN A 1 74 ? -10.248 -4.019 15.305 1.00 89.56 74 GLN A C 1
ATOM 609 O O . GLN A 1 74 ? -10.130 -2.890 15.773 1.00 89.56 74 GLN A O 1
ATOM 614 N N . ARG A 1 75 ? -11.051 -4.937 15.862 1.00 89.75 75 ARG A N 1
ATOM 615 C CA . ARG A 1 75 ? -11.889 -4.655 17.037 1.00 89.75 75 ARG A CA 1
ATOM 616 C C . ARG A 1 75 ? -11.064 -4.196 18.240 1.00 89.75 75 ARG A C 1
ATOM 618 O O . ARG A 1 75 ? -11.356 -3.146 18.802 1.00 89.75 75 ARG A O 1
ATOM 625 N N . ARG A 1 76 ? -9.972 -4.908 18.550 1.00 89.81 76 ARG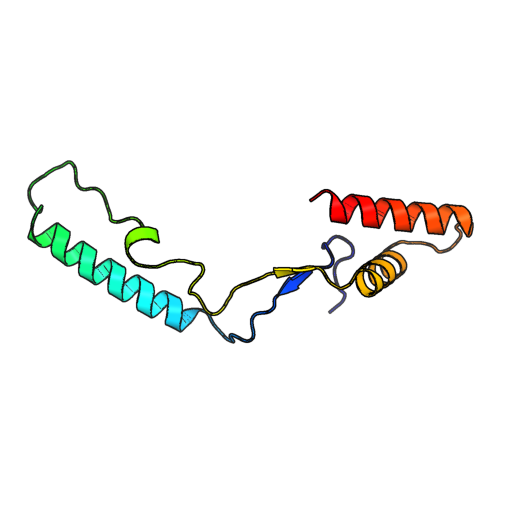 A N 1
ATOM 626 C CA . ARG A 1 76 ? -9.048 -4.523 19.630 1.00 89.81 76 ARG A CA 1
ATOM 627 C C . ARG A 1 76 ? -8.483 -3.115 19.429 1.00 89.81 76 ARG A C 1
ATOM 629 O O . ARG A 1 76 ? -8.360 -2.352 20.379 1.00 89.81 76 ARG A O 1
ATOM 636 N N . GLN A 1 77 ? -8.120 -2.765 18.197 1.00 88.06 77 GLN 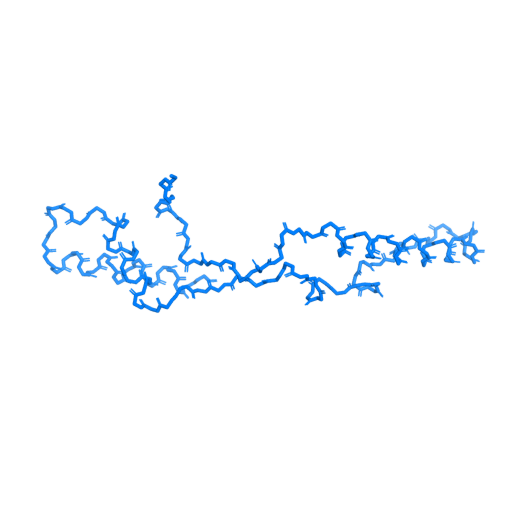A N 1
A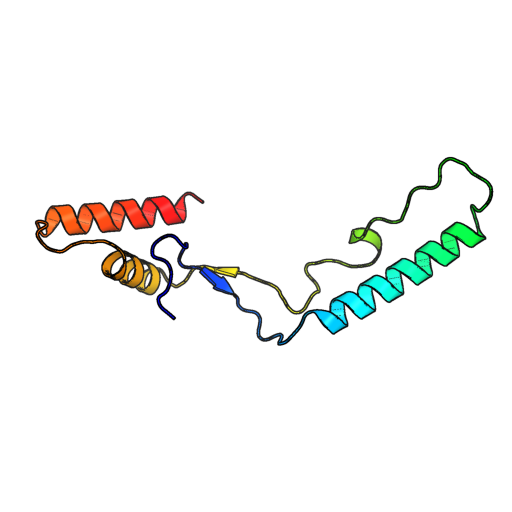TOM 637 C CA . GLN A 1 77 ? -7.624 -1.425 17.881 1.00 88.06 77 GLN A CA 1
ATOM 638 C C . GLN A 1 77 ? -8.713 -0.359 18.029 1.00 88.06 77 GLN A C 1
ATOM 640 O O . GLN A 1 77 ? -8.436 0.704 18.574 1.00 88.06 77 GLN A O 1
ATOM 645 N N . ALA A 1 78 ? -9.946 -0.633 17.595 1.00 88.12 78 ALA A N 1
ATOM 646 C CA . ALA A 1 78 ? -11.064 0.291 17.778 1.00 88.12 78 ALA A CA 1
ATOM 647 C C . ALA A 1 78 ? -11.312 0.583 19.267 1.00 88.12 78 ALA A C 1
ATOM 649 O O . ALA A 1 78 ? -11.429 1.744 19.646 1.00 88.12 78 ALA A O 1
ATOM 650 N N . GLU A 1 79 ? -11.297 -0.451 20.109 1.00 87.88 79 GLU A N 1
ATOM 651 C CA . GLU A 1 79 ? -11.443 -0.325 21.566 1.00 87.88 79 GLU A CA 1
ATOM 652 C C . GLU A 1 79 ? -10.298 0.486 22.200 1.00 87.88 79 GLU A C 1
ATOM 654 O O . GLU A 1 79 ? -10.543 1.315 23.068 1.00 87.88 79 GLU A O 1
ATOM 659 N N . GLN A 1 80 ? -9.055 0.314 21.731 1.00 84.81 80 GLN A N 1
ATOM 660 C CA . GLN A 1 80 ? -7.894 1.079 22.216 1.00 84.81 80 GLN A CA 1
ATOM 661 C C . GLN A 1 80 ? -7.892 2.551 21.773 1.00 84.81 80 GLN A C 1
ATOM 663 O O . GLN A 1 80 ? -7.310 3.405 22.447 1.00 84.81 80 GLN A O 1
ATOM 668 N N . PHE A 1 81 ? -8.467 2.855 20.608 1.00 79.56 81 PHE A N 1
ATOM 669 C CA . PHE A 1 81 ? -8.430 4.197 20.027 1.00 79.56 81 PHE A CA 1
ATOM 670 C C . PHE A 1 81 ? -9.630 5.062 20.397 1.00 79.56 81 PHE A C 1
ATOM 672 O O . PHE A 1 81 ? -9.510 6.289 20.357 1.00 79.56 81 PHE A O 1
ATOM 679 N N . LEU A 1 82 ? -10.765 4.454 20.738 1.00 82.88 82 LEU A N 1
ATOM 680 C CA . LEU A 1 82 ? -11.954 5.184 21.146 1.00 82.88 82 LEU A CA 1
ATOM 681 C C . LEU A 1 82 ? -11.837 5.627 22.613 1.00 82.88 82 LEU A C 1
ATOM 683 O O . LEU A 1 82 ? -11.428 4.840 23.467 1.00 82.88 82 LEU A O 1
ATOM 687 N N . PRO A 1 83 ? -12.211 6.875 22.939 1.00 79.50 83 PRO A N 1
ATOM 688 C CA . PRO A 1 83 ? -12.336 7.309 24.322 1.00 79.50 83 PRO A CA 1
ATOM 689 C C . PRO A 1 83 ? -13.607 6.689 24.917 1.00 79.50 83 PRO A C 1
ATOM 691 O O . PRO A 1 83 ? -14.660 7.310 24.917 1.00 79.50 83 PRO A O 1
ATOM 694 N N . LEU A 1 84 ? -13.520 5.434 25.365 1.00 79.38 84 LEU A N 1
ATOM 695 C CA . LEU A 1 84 ? -14.652 4.686 25.934 1.00 79.38 84 LEU A CA 1
ATOM 696 C C . LEU A 1 84 ? -14.881 4.971 27.429 1.00 79.38 84 LEU A C 1
ATOM 698 O O . LEU A 1 84 ? -15.869 4.519 28.001 1.00 79.38 84 LEU A O 1
ATOM 702 N N . GLN A 1 85 ? -13.967 5.700 28.072 1.00 78.69 85 GLN A N 1
ATOM 703 C CA . GLN A 1 85 ? -14.063 6.040 29.491 1.00 78.69 85 GLN A CA 1
ATOM 704 C C . GLN A 1 85 ? -15.308 6.894 29.759 1.00 78.69 85 GLN A C 1
ATOM 706 O O . GLN A 1 85 ? -15.538 7.889 29.077 1.00 78.69 85 GLN A O 1
ATOM 711 N N . GLY A 1 86 ? -16.104 6.497 30.753 1.00 82.38 86 GLY A N 1
ATOM 712 C CA . GLY A 1 86 ? -17.330 7.200 31.144 1.00 82.38 86 GLY A CA 1
ATOM 713 C C . GLY A 1 86 ? -18.558 6.910 30.273 1.00 82.38 86 GLY A C 1
ATOM 714 O O . GLY A 1 86 ? -19.637 7.398 30.594 1.00 82.38 86 GLY A O 1
ATOM 715 N N . LEU A 1 87 ? -18.436 6.107 29.207 1.00 84.31 87 LEU A N 1
ATOM 716 C CA . LEU A 1 87 ? -19.593 5.665 28.425 1.00 84.31 87 LEU A CA 1
ATOM 717 C C . LEU A 1 87 ? -20.275 4.446 29.050 1.00 84.31 87 LEU A C 1
ATOM 719 O O . LEU A 1 87 ? -19.635 3.586 29.657 1.00 84.31 87 LEU A O 1
ATOM 723 N N . SER A 1 88 ? -21.587 4.343 28.818 1.00 90.00 88 SER A N 1
ATOM 724 C CA . SER A 1 88 ? -22.331 3.112 29.076 1.00 90.00 88 SER A CA 1
ATOM 725 C C . SER A 1 88 ? -21.785 1.967 28.210 1.00 90.00 88 SER A C 1
ATOM 727 O O . SER A 1 88 ? -21.251 2.185 27.117 1.00 90.00 88 SER A O 1
ATOM 729 N N . THR A 1 89 ? -21.944 0.723 28.664 1.00 87.31 89 THR A N 1
ATOM 730 C CA . THR A 1 89 ? -21.502 -0.465 27.911 1.00 87.31 89 THR A CA 1
ATOM 731 C C . THR A 1 89 ? -22.141 -0.536 26.521 1.00 87.31 89 THR A C 1
ATOM 733 O O . THR A 1 89 ? -21.464 -0.864 25.546 1.00 87.31 89 THR A O 1
ATOM 736 N N . SER A 1 90 ? -23.418 -0.166 26.415 1.00 90.44 90 SER A N 1
ATOM 737 C CA . SER A 1 90 ? -24.164 -0.097 25.153 1.00 90.44 90 SER A CA 1
ATOM 738 C C . SER A 1 90 ? -23.584 0.953 24.202 1.00 90.44 90 SER A C 1
ATOM 740 O O . SER A 1 90 ? -23.320 0.666 23.031 1.00 90.44 90 SER A O 1
ATOM 742 N N . ASP A 1 91 ? -23.307 2.159 24.697 1.00 89.56 91 ASP A N 1
ATOM 743 C CA . ASP A 1 91 ? -22.792 3.240 23.853 1.00 89.56 91 ASP A CA 1
ATOM 744 C C . ASP A 1 91 ? -21.345 2.992 23.424 1.00 89.56 91 ASP A C 1
ATOM 746 O O . ASP A 1 91 ? -20.984 3.261 22.274 1.00 89.56 91 ASP A O 1
ATOM 750 N N . ALA A 1 92 ? -20.540 2.380 24.295 1.00 88.38 92 ALA A N 1
ATOM 751 C CA . ALA A 1 92 ? -19.202 1.921 23.949 1.00 88.38 92 ALA A CA 1
ATOM 752 C C . ALA A 1 92 ? -19.233 0.880 22.815 1.00 88.38 92 ALA A C 1
ATOM 754 O O . ALA A 1 92 ? -18.479 0.991 21.843 1.00 88.38 92 ALA A O 1
ATOM 755 N N . GLN A 1 93 ? -20.149 -0.094 22.882 1.00 89.81 93 GLN A N 1
ATOM 756 C CA . GLN A 1 93 ? -20.338 -1.083 21.815 1.00 89.81 93 GLN A CA 1
ATOM 757 C C . GLN A 1 93 ? -20.766 -0.427 20.495 1.00 89.81 93 GLN A C 1
ATOM 759 O O . GLN A 1 93 ? -20.187 -0.723 19.446 1.00 89.81 93 GLN A O 1
ATOM 764 N N . ARG A 1 94 ? -21.725 0.507 20.535 1.00 92.00 94 ARG A N 1
ATOM 765 C CA . ARG A 1 94 ? -22.173 1.258 19.347 1.00 92.00 94 ARG A CA 1
ATOM 766 C C . ARG A 1 94 ? -21.030 2.045 18.707 1.00 92.00 94 ARG A C 1
ATOM 768 O O . ARG A 1 94 ? -20.899 2.043 17.481 1.00 92.00 94 ARG A O 1
ATOM 775 N N . ALA A 1 95 ? -20.179 2.680 19.514 1.00 90.12 95 ALA A N 1
ATOM 776 C CA . ALA A 1 95 ? -19.018 3.422 19.028 1.00 90.12 95 ALA A CA 1
ATOM 777 C C . ALA A 1 95 ? -18.018 2.512 18.293 1.00 90.12 95 ALA A C 1
ATOM 779 O O . ALA A 1 95 ? -17.562 2.857 17.198 1.00 90.12 95 ALA A O 1
ATOM 780 N N . VAL A 1 96 ? -17.730 1.325 18.842 1.00 90.44 96 VAL A N 1
ATOM 781 C CA . VAL A 1 96 ? -16.856 0.326 18.201 1.00 90.44 96 VAL A CA 1
ATOM 782 C C . VAL A 1 96 ? -17.446 -0.151 16.874 1.00 90.44 96 VAL A C 1
ATOM 784 O O . VAL A 1 96 ? -16.743 -0.165 15.863 1.00 90.44 96 VAL A O 1
ATOM 787 N N . VAL A 1 97 ? -18.740 -0.485 16.839 1.00 91.31 97 VAL A N 1
ATOM 788 C CA . VAL A 1 97 ? -19.426 -0.920 15.608 1.00 91.31 97 VAL A CA 1
ATOM 789 C C . VAL A 1 97 ? -19.369 0.166 14.533 1.00 91.31 97 VAL A C 1
ATOM 791 O O . VAL A 1 97 ? -18.993 -0.120 13.395 1.00 91.31 97 VAL A O 1
ATOM 794 N N . ARG A 1 98 ? -19.657 1.423 14.894 1.00 90.75 98 ARG A N 1
ATOM 795 C CA . ARG A 1 98 ? -19.561 2.571 13.977 1.00 90.75 98 ARG A CA 1
ATOM 796 C C . ARG A 1 98 ? -18.143 2.733 13.424 1.00 90.75 98 ARG A C 1
ATOM 798 O O . ARG A 1 98 ? -17.977 2.982 12.231 1.00 90.75 98 ARG A O 1
ATOM 805 N N . GLN A 1 99 ? -17.122 2.577 14.265 1.00 89.19 99 GLN A N 1
ATOM 806 C CA . GLN A 1 99 ? -15.729 2.685 13.839 1.00 89.19 99 GLN A CA 1
ATOM 807 C C . GLN A 1 99 ? -15.331 1.559 12.871 1.00 89.19 99 GLN A C 1
ATOM 809 O O . GLN A 1 99 ? -14.675 1.826 11.864 1.00 89.19 99 GLN A O 1
ATOM 814 N N . LEU A 1 100 ? -15.758 0.320 13.134 1.00 89.75 100 LEU A N 1
ATOM 815 C CA . LEU A 1 100 ? -15.520 -0.813 12.236 1.00 89.75 100 LEU A CA 1
ATOM 816 C C . LEU A 1 100 ? -16.232 -0.630 10.890 1.00 89.75 100 LEU A C 1
ATOM 818 O O . LEU A 1 100 ? -15.624 -0.869 9.848 1.00 89.75 100 LEU A O 1
ATOM 822 N N . ALA A 1 101 ? -17.482 -0.159 10.897 1.00 89.19 101 ALA A N 1
ATOM 823 C CA . ALA A 1 101 ? -18.224 0.147 9.674 1.00 89.19 101 ALA A CA 1
ATOM 824 C C . ALA A 1 101 ? -17.508 1.221 8.839 1.00 89.19 101 ALA A C 1
ATOM 826 O O . ALA A 1 101 ? -17.304 1.039 7.642 1.00 89.19 101 ALA A O 1
ATOM 827 N N . LYS A 1 102 ? -17.025 2.286 9.491 1.00 87.81 102 LYS A N 1
ATOM 828 C CA . LYS A 1 102 ? -16.232 3.347 8.851 1.00 87.81 102 LYS A CA 1
ATOM 829 C C . LYS A 1 102 ? -14.935 2.834 8.220 1.00 87.81 102 LYS A C 1
ATOM 831 O O . LYS A 1 102 ? -14.487 3.381 7.217 1.00 87.81 102 LYS A O 1
ATOM 836 N N . TRP A 1 103 ? -14.282 1.846 8.828 1.00 87.56 103 TRP A N 1
ATOM 837 C CA . TRP A 1 103 ? -13.076 1.255 8.247 1.00 87.56 103 TRP A CA 1
ATOM 838 C C . TRP A 1 103 ? -13.380 0.349 7.059 1.00 87.56 103 TRP A C 1
ATOM 840 O O . TRP A 1 103 ? -12.590 0.334 6.128 1.00 87.56 103 TRP A O 1
ATOM 850 N N . ARG A 1 104 ? -14.512 -0.358 7.069 1.00 82.50 104 ARG A N 1
ATOM 851 C CA . ARG A 1 104 ? -14.914 -1.278 5.993 1.00 82.50 104 ARG A CA 1
ATOM 852 C C . ARG A 1 104 ? -15.532 -0.594 4.776 1.00 82.50 104 ARG A C 1
ATOM 854 O O . ARG A 1 104 ? -15.651 -1.228 3.739 1.00 82.50 104 ARG A O 1
ATOM 861 N N . SER A 1 105 ? -15.946 0.664 4.899 1.00 80.69 105 SER A N 1
ATOM 862 C CA . SER A 1 105 ? -16.533 1.434 3.798 1.00 80.69 105 SER A CA 1
ATOM 863 C C . SER A 1 105 ? -15.498 2.132 2.902 1.00 80.69 105 SER A C 1
ATOM 865 O O . SER A 1 105 ? -15.887 2.955 2.079 1.00 80.69 105 SER A O 1
ATOM 867 N N . LYS A 1 106 ? -14.199 1.910 3.124 1.00 62.94 106 LYS A N 1
ATOM 868 C CA . LYS A 1 106 ? -13.088 2.493 2.359 1.00 62.94 106 LYS A CA 1
ATOM 869 C C . LYS A 1 106 ? -12.339 1.405 1.618 1.00 62.94 106 LYS A C 1
ATOM 871 O O . LYS A 1 106 ? -11.894 1.715 0.497 1.00 62.94 106 LYS A O 1
#

Sequence (106 aa):
MSRSRRKPPMFGYTTATSEAEDKRIWHKRWRAQLRGQLSHDATTDDFLPILQCAVSSPWNMDKDGKSWFSPRQQRRQAEQFLPLQGLSTSDAQRAVVRQLAKWRSK

Foldseek 3Di:
DDDPLPDQQKDWPQPDPDQVVVVVQLVVQQVVVQVVCCVVVVDDPPDDRDDSVVRDDPVPTSRDDMDHDDPVVNLVSQLVSDPCPPPDPVVSVVSSVVSVVVSVVD

pLDDT: mean 81.84, std 10.51, range [35.44, 93.81]